Protein AF-A0A7H4NZ18-F1 (afdb_monomer_lite)

Secondary structure (DSSP, 8-state):
------TT--STT-SS-----TT-HHHHHHHHHHHHHHHHHHHHHHHHHHHHHHHHHHHTT--HHHHHHHHHHHHHHHHHHHHHHHHHHHHHHHHHHHHT---HHHHHHHHHHHHHHHHHHHHHHHHHHHHTTS-STTTTTS-GGGG-

Organism: NCBI:txid2058152

Radius of gyration: 18.75 Å; chains: 1; bounding box: 43×37×52 Å

Structure (mmCIF, N/CA/C/O backbone):
data_AF-A0A7H4NZ18-F1
#
_entry.id   AF-A0A7H4NZ18-F1
#
loop_
_atom_site.group_PDB
_atom_site.id
_atom_site.type_symbol
_atom_site.label_atom_id
_atom_site.label_alt_id
_atom_site.label_comp_id
_atom_site.label_asym_id
_atom_site.label_entity_id
_atom_site.label_seq_id
_atom_site.pdbx_PDB_ins_code
_atom_site.Cartn_x
_atom_site.Cartn_y
_atom_site.Cartn_z
_atom_site.occupancy
_atom_site.B_iso_or_equiv
_atom_site.auth_seq_id
_atom_site.auth_comp_id
_atom_site.auth_asym_id
_atom_site.auth_atom_id
_atom_site.pdbx_PDB_model_num
ATOM 1 N N . MET A 1 1 ? -13.389 -20.673 -5.977 1.00 30.30 1 MET A N 1
ATOM 2 C CA . MET A 1 1 ? -13.641 -19.499 -6.844 1.00 30.30 1 MET A CA 1
ATOM 3 C C . MET A 1 1 ? -12.466 -18.500 -6.856 1.00 30.30 1 MET A C 1
ATOM 5 O O . MET A 1 1 ? -12.681 -17.327 -7.098 1.00 30.30 1 MET A O 1
ATOM 9 N N . TYR A 1 2 ? -11.216 -18.960 -6.678 1.00 31.36 2 TYR A N 1
ATOM 10 C CA . TYR A 1 2 ? -9.983 -18.158 -6.840 1.00 31.36 2 TYR A CA 1
ATOM 11 C C . TYR A 1 2 ? -9.072 -18.766 -7.920 1.00 31.36 2 TYR A C 1
ATOM 13 O O . TYR A 1 2 ? -7.850 -18.782 -7.821 1.00 31.36 2 TYR A O 1
ATOM 21 N N . SER A 1 3 ? -9.682 -19.365 -8.939 1.00 28.42 3 SER A N 1
ATOM 22 C CA . SER A 1 3 ? -8.973 -19.869 -10.107 1.00 28.42 3 SER A CA 1
ATOM 23 C C . SER A 1 3 ? -8.940 -18.759 -11.149 1.00 28.42 3 SER A C 1
ATOM 25 O O . SER A 1 3 ? -10.003 -18.348 -11.604 1.00 28.42 3 SER A O 1
ATOM 27 N N . GLN A 1 4 ? -7.728 -18.353 -11.536 1.00 33.44 4 GLN A N 1
ATOM 28 C CA . GLN A 1 4 ? -7.413 -17.415 -12.623 1.00 33.44 4 GLN A CA 1
ATOM 29 C C . GLN A 1 4 ? -7.460 -15.922 -12.256 1.00 33.44 4 GLN A C 1
ATOM 31 O O . GLN A 1 4 ? -8.111 -15.123 -12.917 1.00 33.44 4 GLN A O 1
ATOM 36 N N . LEU A 1 5 ? -6.634 -15.509 -11.289 1.00 40.94 5 LEU A N 1
ATOM 37 C CA . LEU A 1 5 ? -5.847 -14.299 -11.548 1.00 40.94 5 LEU A CA 1
ATOM 38 C C . LEU A 1 5 ? -4.941 -14.656 -12.733 1.00 40.94 5 LEU A C 1
ATOM 40 O O . LEU A 1 5 ? -4.001 -15.441 -12.585 1.00 40.94 5 LEU A O 1
ATOM 44 N N . ALA A 1 6 ? -5.338 -14.229 -13.932 1.00 36.47 6 ALA A N 1
ATOM 45 C CA . ALA A 1 6 ? -4.554 -14.405 -15.143 1.00 36.47 6 ALA A CA 1
ATOM 46 C C . ALA A 1 6 ? -3.133 -13.904 -14.862 1.00 36.47 6 ALA A C 1
ATOM 48 O O . ALA A 1 6 ? -2.954 -12.806 -14.344 1.00 36.47 6 ALA A O 1
ATOM 49 N N . ARG A 1 7 ? -2.131 -14.744 -15.142 1.00 45.53 7 ARG A N 1
ATOM 50 C CA . ARG A 1 7 ? -0.727 -14.526 -14.747 1.00 45.53 7 ARG A CA 1
ATOM 51 C C . ARG A 1 7 ? -0.093 -13.273 -15.369 1.00 45.53 7 ARG A C 1
ATOM 53 O O . ARG A 1 7 ? 0.993 -12.894 -14.951 1.00 45.53 7 ARG A O 1
ATOM 60 N N . ASP A 1 8 ? -0.807 -12.634 -16.290 1.00 43.97 8 ASP A N 1
ATOM 61 C CA . ASP A 1 8 ? -0.407 -11.430 -17.018 1.00 43.97 8 ASP A CA 1
ATOM 62 C C . ASP A 1 8 ? -1.227 -10.184 -16.617 1.00 43.97 8 ASP A C 1
ATOM 64 O O . ASP A 1 8 ? -0.87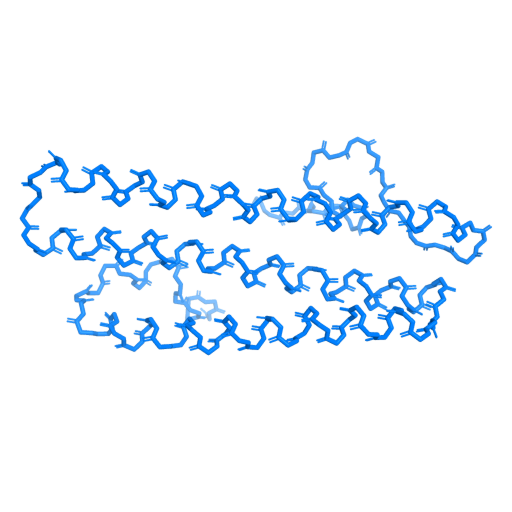8 -9.054 -16.959 1.00 43.97 8 ASP A O 1
ATOM 68 N N . HIS A 1 9 ? -2.300 -10.365 -15.834 1.00 49.12 9 HIS A N 1
ATOM 69 C CA . HIS A 1 9 ? -3.127 -9.278 -15.312 1.00 49.12 9 HIS A CA 1
ATOM 70 C C . HIS A 1 9 ? -2.610 -8.862 -13.938 1.00 49.12 9 HIS A C 1
ATOM 72 O O . HIS A 1 9 ? -3.086 -9.299 -12.889 1.00 49.12 9 HIS A O 1
ATOM 78 N N . TRP A 1 10 ? -1.605 -7.995 -13.945 1.00 54.47 10 TRP A N 1
ATOM 79 C CA . TRP A 1 10 ? -1.005 -7.466 -12.720 1.00 54.47 10 TRP A CA 1
ATOM 80 C C . TRP A 1 10 ? -1.936 -6.520 -11.942 1.00 54.47 10 TRP A C 1
ATOM 82 O O . TRP A 1 10 ? -1.673 -6.217 -10.775 1.00 54.47 10 TRP A O 1
ATOM 92 N N . LEU A 1 11 ? -3.047 -6.104 -12.558 1.00 50.03 11 LEU A N 1
ATOM 93 C CA . LEU A 1 11 ? -4.085 -5.267 -11.967 1.00 50.03 11 LEU A CA 1
ATOM 94 C C . LEU A 1 11 ? -5.475 -5.885 -12.196 1.00 50.03 11 LEU A C 1
ATOM 96 O O . LEU A 1 11 ? -5.836 -6.190 -13.336 1.00 50.03 11 LEU A O 1
ATOM 100 N N . PRO A 1 12 ? -6.301 -6.042 -11.148 1.00 43.81 12 PRO A N 1
ATOM 101 C CA . PRO A 1 12 ? -7.711 -6.363 -11.323 1.00 43.81 12 PRO A CA 1
ATOM 102 C C . PRO A 1 12 ? -8.416 -5.217 -12.065 1.00 43.81 12 PRO A C 1
ATOM 104 O O . PRO A 1 12 ? -8.471 -4.099 -11.564 1.00 43.81 12 PRO A O 1
ATOM 107 N N . GLY A 1 13 ? -8.968 -5.490 -13.249 1.00 44.97 13 GLY A N 1
ATOM 108 C CA . GLY A 1 13 ? -9.799 -4.532 -13.991 1.00 44.97 13 GLY A CA 1
ATOM 109 C C . GLY A 1 13 ? -9.075 -3.627 -14.996 1.00 44.97 13 GLY A C 1
ATOM 110 O O . GLY A 1 13 ? -9.753 -2.869 -15.688 1.00 44.97 13 GLY A O 1
ATOM 111 N N . SER A 1 14 ? -7.748 -3.715 -15.159 1.00 48.50 14 SER A N 1
ATOM 112 C CA . SER A 1 14 ? -7.081 -3.030 -16.274 1.00 48.50 14 SER A CA 1
ATOM 113 C C . SER A 1 14 ? -7.267 -3.834 -17.562 1.00 48.50 14 SER A C 1
ATOM 115 O O . SER A 1 14 ? -6.788 -4.958 -17.665 1.00 48.50 14 SER A O 1
ATOM 117 N N . ALA A 1 15 ? -7.912 -3.257 -18.576 1.00 48.94 15 ALA A N 1
ATOM 118 C CA . ALA A 1 15 ? -8.086 -3.885 -19.893 1.00 48.94 15 ALA A CA 1
ATOM 119 C C . ALA A 1 15 ? -6.776 -4.032 -20.705 1.00 48.94 15 ALA A C 1
ATOM 121 O O . ALA A 1 15 ? -6.812 -4.421 -21.870 1.00 48.94 15 ALA A O 1
ATOM 122 N N . GLN A 1 16 ? -5.628 -3.669 -20.125 1.00 57.31 16 GLN A N 1
ATOM 123 C CA . GLN A 1 16 ? -4.310 -3.763 -20.742 1.00 57.31 16 GLN A CA 1
ATOM 124 C C . GLN A 1 16 ? -3.434 -4.707 -19.929 1.00 57.31 16 GLN A C 1
ATOM 126 O O . GLN A 1 16 ? -3.191 -4.451 -18.749 1.00 57.31 16 GLN A O 1
ATOM 131 N N . ASP A 1 17 ? -2.917 -5.746 -20.580 1.00 66.25 17 ASP A N 1
ATOM 132 C CA . ASP A 1 17 ? -1.871 -6.577 -19.998 1.00 66.25 17 ASP A CA 1
ATOM 133 C C . ASP A 1 17 ? -0.620 -5.719 -19.753 1.00 66.25 17 ASP A C 1
ATOM 135 O O . ASP A 1 17 ? -0.134 -5.005 -20.641 1.00 66.25 17 ASP A O 1
ATOM 139 N N . ILE A 1 18 ? -0.115 -5.748 -18.518 1.00 72.38 18 ILE A N 1
ATOM 140 C CA . ILE A 1 18 ? 1.120 -5.052 -18.161 1.00 72.38 18 ILE A CA 1
ATOM 141 C C . ILE A 1 18 ? 2.283 -6.014 -18.344 1.00 72.38 18 ILE A C 1
ATOM 143 O O . ILE A 1 18 ? 2.316 -7.096 -17.767 1.00 72.38 18 ILE A O 1
ATOM 147 N N . HIS A 1 19 ? 3.274 -5.586 -19.115 1.00 81.56 19 HIS A N 1
ATOM 148 C CA . HIS A 1 19 ? 4.478 -6.364 -19.354 1.00 81.56 19 HIS A CA 1
ATOM 149 C C . HIS A 1 19 ? 5.719 -5.495 -19.194 1.00 81.56 19 HIS A C 1
ATOM 151 O O . HIS A 1 19 ? 5.696 -4.290 -19.467 1.00 81.56 19 HIS A O 1
ATOM 157 N N . PHE A 1 20 ? 6.803 -6.142 -18.775 1.00 88.44 20 PHE A N 1
ATOM 158 C CA . PHE A 1 20 ? 8.141 -5.575 -18.738 1.00 88.44 20 PHE A CA 1
ATOM 159 C C . PHE A 1 20 ? 9.011 -6.309 -19.756 1.00 88.44 20 PHE A C 1
ATOM 161 O O . PHE A 1 20 ? 9.068 -7.537 -19.751 1.00 88.44 20 PHE A O 1
ATOM 168 N N . THR A 1 21 ? 9.669 -5.563 -20.639 1.00 88.19 21 THR A N 1
ATOM 169 C CA . THR A 1 21 ? 10.575 -6.104 -21.659 1.00 88.19 21 THR A CA 1
ATOM 170 C C . THR A 1 21 ? 11.739 -5.148 -21.918 1.00 88.19 21 THR A C 1
ATOM 172 O O . THR A 1 21 ? 11.573 -3.929 -21.875 1.00 88.19 21 THR A O 1
ATOM 175 N N . ARG A 1 22 ? 12.923 -5.699 -22.221 1.00 90.88 22 ARG A N 1
ATOM 176 C CA . ARG A 1 22 ? 14.101 -4.913 -22.648 1.00 90.88 22 ARG A CA 1
ATOM 177 C C . ARG A 1 22 ? 13.927 -4.280 -24.015 1.00 90.88 22 ARG A C 1
ATOM 179 O O . ARG A 1 22 ? 14.600 -3.296 -24.297 1.00 90.88 22 ARG A O 1
ATOM 186 N N . ASP A 1 23 ? 13.059 -4.850 -24.845 1.00 93.69 23 ASP A N 1
ATOM 187 C CA . ASP A 1 23 ? 12.861 -4.400 -26.224 1.00 93.69 23 ASP A CA 1
ATOM 188 C C . ASP A 1 23 ? 12.102 -3.064 -26.283 1.00 93.69 23 ASP A C 1
ATOM 190 O O . ASP A 1 23 ? 12.206 -2.333 -27.264 1.00 93.69 23 ASP A O 1
ATOM 194 N N . ASP A 1 24 ? 11.369 -2.730 -25.216 1.00 91.75 24 ASP A N 1
ATOM 195 C CA . ASP A 1 24 ? 10.644 -1.469 -25.052 1.00 91.75 24 ASP A CA 1
ATOM 196 C C . ASP A 1 24 ? 10.774 -0.963 -23.598 1.00 91.75 24 ASP A C 1
ATOM 198 O O . ASP A 1 24 ? 9.861 -1.124 -22.769 1.00 91.75 24 ASP A O 1
ATOM 202 N N . PRO A 1 25 ? 11.940 -0.390 -23.239 1.00 91.12 25 PRO A N 1
ATOM 203 C CA . PRO A 1 25 ? 12.211 0.055 -21.876 1.00 91.12 25 PRO A CA 1
ATOM 204 C C . PRO A 1 25 ? 11.359 1.265 -21.485 1.00 91.12 25 PRO A C 1
ATOM 206 O O . PRO A 1 25 ? 11.001 1.405 -20.316 1.00 91.12 25 PRO A O 1
ATOM 209 N N . GLN A 1 26 ? 10.984 2.108 -22.453 1.00 92.06 26 GLN A N 1
ATOM 210 C CA . GLN A 1 26 ? 10.147 3.277 -22.206 1.00 92.06 26 GLN A CA 1
ATOM 211 C C . GLN A 1 26 ? 8.738 2.857 -21.779 1.00 92.06 26 GLN A C 1
ATOM 213 O O . GLN A 1 26 ? 8.290 3.247 -20.702 1.00 92.06 26 GLN A O 1
ATOM 218 N N . LYS A 1 27 ? 8.069 1.996 -22.555 1.00 90.62 27 LYS A N 1
ATOM 219 C CA . LYS A 1 27 ? 6.739 1.491 -22.192 1.00 90.62 27 LYS A CA 1
ATOM 220 C C . LYS A 1 27 ? 6.768 0.687 -20.895 1.00 90.62 27 LYS A C 1
ATOM 222 O O . LYS A 1 27 ? 5.841 0.757 -20.089 1.00 90.62 27 LYS A O 1
ATOM 227 N N . SER A 1 28 ? 7.841 -0.067 -20.666 1.00 90.19 28 SER A N 1
ATOM 228 C CA . SER A 1 28 ? 8.019 -0.799 -19.412 1.00 90.19 28 SER A CA 1
ATOM 229 C C . SER A 1 28 ? 8.141 0.144 -18.208 1.00 90.19 28 SER A C 1
ATOM 231 O O . SER A 1 28 ? 7.592 -0.152 -17.146 1.00 90.19 28 SER A O 1
ATOM 233 N N . MET A 1 29 ? 8.821 1.285 -18.365 1.00 92.25 29 MET A N 1
ATOM 234 C CA . MET A 1 29 ? 8.912 2.311 -17.325 1.00 92.25 29 MET A CA 1
ATOM 235 C C . MET A 1 29 ? 7.554 2.977 -17.086 1.00 92.25 29 MET A C 1
ATOM 237 O O . MET A 1 29 ? 7.132 3.093 -15.939 1.00 92.25 29 MET A O 1
ATOM 241 N N . GLU A 1 30 ? 6.832 3.341 -18.149 1.00 91.50 30 GLU A N 1
ATOM 242 C CA . GLU A 1 30 ? 5.471 3.895 -18.060 1.00 91.50 30 GLU A CA 1
ATOM 243 C C . GLU A 1 30 ? 4.529 2.946 -17.302 1.00 91.50 30 GLU A C 1
ATOM 245 O O . GLU A 1 30 ? 3.792 3.369 -16.409 1.00 91.50 30 GLU A O 1
ATOM 250 N N . ASN A 1 31 ? 4.615 1.644 -17.585 1.00 90.38 31 ASN A N 1
ATOM 251 C CA . ASN A 1 31 ? 3.881 0.607 -16.866 1.00 90.38 31 ASN A CA 1
ATOM 252 C C . ASN A 1 31 ? 4.242 0.557 -15.374 1.00 90.38 31 ASN A C 1
ATOM 254 O O . ASN A 1 31 ? 3.345 0.471 -14.533 1.00 90.38 31 ASN A O 1
ATOM 258 N N . LEU A 1 32 ? 5.535 0.612 -15.034 1.00 91.12 32 LEU A N 1
ATOM 259 C CA . LEU A 1 32 ? 5.988 0.616 -13.642 1.00 91.12 32 LEU A CA 1
ATOM 260 C C . LEU A 1 32 ? 5.491 1.865 -12.901 1.00 91.12 32 LEU A C 1
ATOM 262 O O . LEU A 1 32 ? 5.016 1.756 -11.770 1.00 91.12 32 LEU A O 1
ATOM 266 N N . THR A 1 33 ? 5.563 3.037 -13.538 1.00 91.25 33 THR A N 1
ATOM 267 C CA . THR A 1 33 ? 5.051 4.295 -12.981 1.00 91.25 33 THR A CA 1
ATOM 268 C C . THR A 1 33 ? 3.548 4.226 -12.741 1.00 91.25 33 THR A C 1
ATOM 270 O O . THR A 1 33 ? 3.108 4.572 -11.646 1.00 91.25 33 THR A O 1
ATOM 273 N N . ARG A 1 34 ? 2.767 3.724 -13.706 1.00 89.81 34 ARG A N 1
ATOM 274 C CA . ARG A 1 34 ? 1.316 3.557 -13.550 1.00 89.81 34 ARG A CA 1
ATOM 275 C C . ARG A 1 34 ? 0.977 2.630 -12.386 1.00 89.81 34 ARG A C 1
ATOM 277 O O . ARG A 1 34 ? 0.168 2.995 -11.542 1.00 89.81 34 ARG A O 1
ATOM 284 N N . ILE A 1 35 ? 1.638 1.472 -12.292 1.00 88.25 35 ILE A N 1
ATOM 285 C CA . ILE A 1 35 ? 1.449 0.562 -11.154 1.00 88.25 35 ILE A CA 1
ATOM 286 C C . ILE A 1 35 ? 1.734 1.292 -9.842 1.00 88.25 35 ILE A C 1
ATOM 288 O O . ILE A 1 35 ? 0.935 1.206 -8.915 1.00 88.25 35 ILE A O 1
ATOM 292 N N . ALA A 1 36 ? 2.864 2.000 -9.747 1.00 90.06 36 ALA A N 1
ATOM 293 C CA . ALA A 1 36 ? 3.232 2.707 -8.527 1.00 90.06 36 ALA A CA 1
ATOM 294 C C . ALA A 1 36 ? 2.177 3.753 -8.127 1.00 90.06 36 ALA A C 1
ATOM 296 O O . ALA A 1 36 ? 1.795 3.789 -6.960 1.00 90.06 36 ALA A O 1
ATOM 297 N N . GLN A 1 37 ? 1.672 4.531 -9.091 1.00 89.50 37 GLN A N 1
ATOM 298 C CA . GLN A 1 37 ? 0.616 5.526 -8.879 1.00 89.50 37 GLN A CA 1
ATOM 299 C C . GLN A 1 37 ? -0.678 4.888 -8.375 1.00 89.50 37 GLN A C 1
ATOM 301 O O . GLN A 1 37 ? -1.196 5.303 -7.345 1.00 89.50 37 GLN A O 1
ATOM 306 N N . GLU A 1 38 ? -1.154 3.829 -9.027 1.00 87.44 38 GLU A N 1
ATOM 307 C CA . GLU A 1 38 ? -2.373 3.137 -8.601 1.00 87.44 38 GLU A CA 1
ATOM 308 C C . GLU A 1 38 ? -2.239 2.543 -7.190 1.00 87.44 38 GLU A C 1
ATOM 310 O O . GLU A 1 38 ? -3.201 2.527 -6.422 1.00 87.44 38 GLU A O 1
ATOM 315 N N . LYS A 1 39 ? -1.047 2.057 -6.807 1.00 87.06 39 LYS A N 1
ATOM 316 C CA . LYS A 1 39 ? -0.824 1.589 -5.429 1.00 87.06 39 LYS A CA 1
ATOM 317 C C . LYS A 1 39 ? -0.833 2.735 -4.425 1.00 87.06 39 LYS A C 1
ATOM 319 O O . LYS A 1 39 ? -1.391 2.572 -3.343 1.00 87.06 39 LYS A O 1
ATOM 324 N N . ASP A 1 40 ? -0.260 3.877 -4.785 1.00 89.62 40 ASP A N 1
ATOM 325 C CA . ASP A 1 40 ? -0.282 5.066 -3.934 1.00 89.62 40 ASP A CA 1
ATOM 326 C C . ASP A 1 40 ? -1.714 5.605 -3.757 1.00 89.62 40 ASP A C 1
ATOM 328 O O . ASP A 1 40 ? -2.089 5.968 -2.642 1.00 89.62 40 ASP A O 1
ATOM 332 N N . GLU A 1 41 ? -2.546 5.562 -4.802 1.00 88.44 41 GLU A N 1
ATOM 333 C CA . GLU A 1 41 ? -3.974 5.908 -4.737 1.00 88.44 41 GLU A CA 1
ATOM 334 C C . GLU A 1 41 ? -4.752 4.970 -3.802 1.00 88.44 41 GLU A C 1
ATOM 336 O O . GLU A 1 41 ? -5.431 5.438 -2.888 1.00 88.44 41 GLU A O 1
ATOM 341 N N . VAL A 1 42 ? -4.593 3.649 -3.950 1.00 84.00 42 VAL A N 1
ATOM 342 C CA . VAL A 1 42 ? -5.256 2.664 -3.074 1.00 84.00 42 VAL A CA 1
ATOM 343 C C . VAL A 1 42 ? -4.840 2.839 -1.610 1.00 84.00 42 VAL A C 1
ATOM 345 O O . VAL A 1 42 ? -5.681 2.760 -0.710 1.00 84.00 42 VAL A O 1
ATOM 348 N N . ALA A 1 43 ? -3.556 3.092 -1.346 1.00 87.19 43 ALA A N 1
ATOM 349 C CA . ALA A 1 43 ? -3.074 3.348 0.008 1.00 87.19 43 ALA A CA 1
ATOM 350 C C . ALA A 1 43 ? -3.654 4.650 0.589 1.00 87.19 43 ALA A C 1
ATOM 352 O O . ALA A 1 43 ? -4.059 4.678 1.755 1.00 87.19 43 ALA A O 1
ATOM 353 N N . ALA A 1 44 ? -3.733 5.715 -0.215 1.00 90.88 44 ALA A N 1
ATOM 354 C CA . ALA A 1 44 ? -4.326 6.985 0.192 1.00 90.88 44 ALA A CA 1
ATOM 355 C C . ALA A 1 44 ? -5.827 6.847 0.500 1.00 90.88 44 ALA A C 1
ATOM 357 O O . ALA A 1 44 ? -6.298 7.358 1.520 1.00 90.88 44 ALA A O 1
ATOM 358 N N . ASP A 1 45 ? -6.567 6.105 -0.324 1.00 89.25 45 ASP A N 1
ATOM 359 C CA . ASP A 1 45 ? -7.988 5.836 -0.104 1.00 89.25 45 ASP A CA 1
ATOM 360 C C . ASP A 1 45 ? -8.226 5.007 1.163 1.00 89.25 45 ASP A C 1
ATOM 362 O O . ASP A 1 45 ? -9.139 5.311 1.934 1.00 89.25 45 ASP A O 1
ATOM 366 N N . ALA A 1 46 ? -7.378 4.012 1.441 1.00 88.25 46 ALA A N 1
ATOM 367 C CA . ALA A 1 46 ? -7.455 3.235 2.678 1.00 88.25 46 ALA A CA 1
ATOM 368 C C . ALA A 1 46 ? -7.245 4.112 3.927 1.00 88.25 46 ALA A C 1
ATOM 370 O O . ALA A 1 46 ? -7.981 3.984 4.909 1.00 88.25 46 ALA A O 1
ATOM 371 N N . LEU A 1 47 ? -6.283 5.041 3.882 1.00 93.44 47 LEU A N 1
ATOM 372 C CA . LEU A 1 47 ? -6.051 6.008 4.960 1.00 93.44 47 LEU A CA 1
ATOM 373 C C . LEU A 1 47 ? -7.237 6.955 5.149 1.00 93.44 47 LEU A C 1
ATOM 375 O O . LEU A 1 47 ? -7.664 7.197 6.279 1.00 93.44 47 LEU A O 1
ATOM 379 N N . LYS A 1 48 ? -7.795 7.466 4.049 1.00 95.25 48 LYS A N 1
ATOM 380 C CA . LYS A 1 48 ? -8.973 8.334 4.076 1.00 95.25 48 LYS A CA 1
ATOM 381 C C . LYS A 1 48 ? -10.179 7.617 4.677 1.00 95.25 48 LYS A C 1
ATOM 383 O O . LYS A 1 48 ? -10.856 8.181 5.535 1.00 95.25 48 LYS A O 1
ATOM 388 N N . LEU A 1 49 ? -10.428 6.378 4.261 1.00 92.00 49 LEU A N 1
ATOM 389 C CA . LEU A 1 49 ? -11.525 5.568 4.778 1.00 92.00 49 LEU A CA 1
ATOM 390 C C . LEU A 1 49 ? -11.350 5.282 6.275 1.00 92.00 49 LEU A C 1
ATOM 392 O O . LEU A 1 49 ? -12.308 5.386 7.036 1.00 92.00 49 LEU A O 1
ATOM 396 N N . CYS A 1 50 ? -10.123 4.994 6.714 1.00 93.94 50 CYS A N 1
ATOM 397 C CA . CYS A 1 50 ? -9.811 4.850 8.131 1.00 93.94 50 CYS A CA 1
ATOM 398 C C . CYS A 1 50 ? -10.104 6.138 8.908 1.00 93.94 50 CYS A C 1
ATOM 400 O O . CYS A 1 50 ? -10.808 6.085 9.911 1.00 93.94 50 CYS A O 1
ATOM 402 N N . ALA A 1 51 ? -9.661 7.302 8.424 1.00 95.75 51 ALA A N 1
ATOM 403 C CA . ALA A 1 51 ? -9.952 8.581 9.073 1.00 95.75 51 ALA A CA 1
ATOM 404 C C . ALA A 1 51 ? -11.465 8.826 9.223 1.00 95.75 51 ALA A C 1
ATOM 406 O O . ALA A 1 51 ? -11.927 9.152 10.315 1.00 95.75 51 ALA A O 1
ATOM 407 N N . GLN A 1 52 ? -12.242 8.577 8.164 1.00 95.06 52 GLN A N 1
ATOM 408 C CA . GLN A 1 52 ? -13.706 8.689 8.190 1.00 95.06 52 GLN A CA 1
ATOM 409 C C . GLN A 1 52 ? -14.347 7.713 9.183 1.00 95.06 52 GLN A C 1
ATOM 411 O O . GLN A 1 52 ? -15.275 8.071 9.907 1.00 95.06 52 GLN A O 1
ATOM 416 N N . ALA A 1 53 ? -13.854 6.476 9.244 1.00 91.69 53 ALA A N 1
ATOM 417 C CA . ALA A 1 53 ? -14.345 5.492 10.195 1.00 91.69 53 ALA A CA 1
ATOM 418 C C . ALA A 1 53 ? -14.032 5.893 11.645 1.00 91.69 53 ALA A C 1
ATOM 420 O O . ALA A 1 53 ? -14.873 5.705 12.526 1.00 91.69 53 ALA A O 1
ATOM 421 N N . LEU A 1 54 ? -12.850 6.454 11.911 1.00 93.25 54 LEU A N 1
ATOM 422 C CA . LEU A 1 54 ? -12.481 6.940 13.241 1.00 93.25 54 LEU A CA 1
ATOM 423 C C . LEU A 1 54 ? -13.365 8.122 13.668 1.00 93.25 54 LEU A C 1
ATOM 425 O O . LEU A 1 54 ? -13.906 8.089 14.771 1.00 93.25 54 LEU A O 1
ATOM 429 N N . GLU A 1 55 ? -13.591 9.094 12.782 1.00 94.69 55 GLU A N 1
ATOM 430 C CA . GLU A 1 55 ? -14.497 10.230 13.018 1.00 94.69 55 GLU A CA 1
ATOM 431 C C . GLU A 1 55 ? -15.944 9.769 13.268 1.00 94.69 55 GLU A C 1
ATOM 433 O O . GLU A 1 55 ? -16.644 10.278 14.146 1.00 94.69 55 GLU A O 1
ATOM 438 N N . PHE A 1 56 ? -16.406 8.754 12.536 1.00 92.44 56 PHE A N 1
ATOM 439 C CA . PHE A 1 56 ? -17.722 8.166 12.771 1.00 92.44 56 PHE A CA 1
ATOM 440 C C . PHE A 1 56 ? -17.856 7.607 14.195 1.00 92.44 56 PHE A C 1
ATOM 442 O O . PHE A 1 56 ? -18.868 7.850 14.855 1.00 92.44 56 PHE A O 1
ATOM 449 N N . ALA A 1 57 ? -16.839 6.903 14.700 1.00 91.12 57 ALA A N 1
ATOM 450 C CA . ALA A 1 57 ? -16.881 6.314 16.038 1.00 91.12 57 ALA A CA 1
ATOM 451 C C . ALA A 1 57 ? -16.977 7.363 17.155 1.00 91.12 57 ALA A C 1
ATOM 453 O O . ALA A 1 57 ? -17.608 7.093 18.179 1.00 91.12 57 ALA A O 1
ATOM 454 N N . GLU A 1 58 ? -16.387 8.547 16.961 1.00 90.25 58 GLU A N 1
ATOM 455 C CA . GLU A 1 58 ? -16.479 9.670 17.906 1.00 90.25 58 GLU A CA 1
ATOM 456 C C . GLU A 1 58 ? -17.921 10.171 18.055 1.00 90.25 58 GLU A C 1
ATOM 458 O O . GLU A 1 58 ? -18.354 10.523 19.152 1.00 90.25 58 GLU A O 1
ATOM 463 N N . ASN A 1 59 ? -18.691 10.129 16.966 1.00 91.69 59 ASN A N 1
ATOM 464 C CA . ASN A 1 59 ? -20.065 10.625 16.915 1.00 91.69 59 ASN A CA 1
ATOM 465 C C . ASN A 1 59 ? -21.126 9.538 17.180 1.00 91.69 59 ASN A C 1
ATOM 467 O O . ASN A 1 59 ? -22.271 9.855 17.497 1.00 91.69 59 ASN A O 1
ATOM 471 N N . ALA A 1 60 ? -20.768 8.256 17.070 1.00 88.12 60 ALA A N 1
ATOM 472 C CA . ALA A 1 60 ? -21.702 7.129 17.154 1.00 88.12 60 ALA A CA 1
ATOM 473 C C . ALA A 1 60 ? -22.086 6.706 18.588 1.00 88.12 60 ALA A C 1
ATOM 475 O O . ALA A 1 60 ? -22.904 5.801 18.757 1.00 88.12 60 ALA A O 1
ATOM 476 N N . ALA A 1 61 ? -21.502 7.333 19.619 1.00 90.94 61 ALA A N 1
ATOM 477 C CA . ALA A 1 61 ? -21.748 7.033 21.036 1.00 90.94 61 ALA A CA 1
ATOM 478 C C . ALA A 1 61 ? -21.596 5.536 21.391 1.00 90.94 61 ALA A C 1
ATOM 480 O O . ALA A 1 61 ? -22.381 4.968 22.155 1.00 90.94 61 ALA A O 1
ATOM 481 N N . PHE A 1 62 ? -20.579 4.878 20.828 1.00 85.06 62 PHE A N 1
ATOM 482 C CA . PHE A 1 62 ? -20.328 3.466 21.093 1.00 85.06 62 PHE A CA 1
ATOM 483 C C . PHE A 1 62 ? -19.996 3.190 22.565 1.00 85.06 62 PHE A C 1
ATOM 485 O O . PHE A 1 62 ? -19.281 3.967 23.204 1.00 85.06 62 PHE A O 1
ATOM 492 N N . PRO A 1 63 ? -20.409 2.025 23.102 1.00 91.25 63 PRO A N 1
ATOM 493 C CA . PRO A 1 63 ? -19.827 1.507 24.330 1.00 91.25 63 PRO A CA 1
ATOM 494 C C . PRO A 1 63 ? -18.302 1.438 24.203 1.00 91.25 63 PRO A C 1
ATOM 496 O O . PRO A 1 63 ? -17.780 1.045 23.159 1.00 91.25 63 PRO A O 1
ATOM 499 N N . ALA A 1 64 ? -17.580 1.756 25.280 1.00 87.19 64 ALA A N 1
ATOM 500 C CA . ALA A 1 64 ? -16.120 1.898 25.252 1.00 87.19 64 ALA A CA 1
ATOM 501 C C . ALA A 1 64 ? -15.380 0.680 24.661 1.00 87.19 64 ALA A C 1
ATOM 503 O O . ALA A 1 64 ? -14.365 0.842 23.988 1.00 87.19 64 ALA A O 1
ATOM 504 N N . ALA A 1 65 ? -15.889 -0.536 24.884 1.00 85.75 65 ALA A N 1
ATOM 505 C CA . ALA A 1 65 ? -15.313 -1.753 24.314 1.00 85.75 65 ALA A CA 1
ATOM 506 C C . ALA A 1 65 ? -15.453 -1.813 22.780 1.00 85.75 65 ALA A C 1
ATOM 508 O O . ALA A 1 65 ? -14.484 -2.124 22.091 1.00 85.75 65 ALA A O 1
ATOM 509 N N . LEU A 1 66 ? -16.631 -1.467 22.248 1.00 83.94 66 LEU A N 1
ATOM 510 C CA . LEU A 1 66 ? -16.888 -1.436 20.806 1.00 83.94 66 LEU A CA 1
ATOM 511 C C . LEU A 1 66 ? -16.109 -0.305 20.130 1.00 83.94 66 LEU A C 1
ATOM 513 O O . LEU A 1 66 ? -15.546 -0.514 19.062 1.00 83.94 66 LEU A O 1
ATOM 517 N N . TYR A 1 67 ? -16.016 0.857 20.781 1.00 86.88 67 TYR A N 1
ATOM 518 C CA . TYR A 1 67 ? -15.208 1.978 20.306 1.00 86.88 67 TYR A CA 1
ATOM 519 C C . TYR A 1 67 ? -13.743 1.571 20.094 1.00 86.88 67 TYR A C 1
ATOM 521 O O . TYR A 1 67 ? -13.196 1.769 19.014 1.00 86.88 67 TYR A O 1
ATOM 529 N N . ARG A 1 68 ? -13.120 0.929 21.094 1.00 85.56 68 ARG A N 1
ATOM 530 C CA . ARG A 1 68 ? -11.727 0.460 20.991 1.00 85.56 68 ARG A CA 1
ATOM 531 C C . ARG A 1 68 ? -11.545 -0.582 19.891 1.00 85.56 68 ARG A C 1
ATOM 533 O O . ARG A 1 68 ? -10.591 -0.483 19.128 1.00 85.56 68 ARG A O 1
ATOM 540 N N . LEU A 1 69 ? -12.451 -1.560 19.800 1.00 84.75 69 LEU A N 1
ATOM 541 C CA . LEU A 1 69 ? -12.388 -2.582 18.754 1.00 84.75 69 LEU A CA 1
ATOM 542 C C . LEU A 1 69 ? -12.468 -1.941 17.365 1.00 84.75 69 LEU A C 1
ATOM 544 O O . LEU A 1 69 ? -11.606 -2.191 16.533 1.00 84.75 69 LEU A O 1
ATOM 548 N N . TRP A 1 70 ? -13.438 -1.053 17.151 1.00 88.12 70 TRP A N 1
ATOM 549 C CA . TRP A 1 70 ? -13.604 -0.325 15.897 1.00 88.12 70 TRP A CA 1
ATOM 550 C C . TRP A 1 70 ? -12.343 0.454 15.508 1.00 88.12 70 TRP A C 1
ATOM 552 O O . TRP A 1 70 ? -11.869 0.343 14.380 1.00 88.12 70 TRP A O 1
ATOM 562 N N . GLN A 1 71 ? -11.758 1.209 16.442 1.00 89.00 71 GLN A N 1
ATOM 563 C CA . GLN A 1 71 ? -10.525 1.949 16.170 1.00 89.00 71 GLN A CA 1
ATOM 564 C C . GLN A 1 71 ? -9.371 1.029 15.762 1.00 89.00 71 GLN A C 1
ATOM 566 O O . GLN A 1 71 ? -8.635 1.346 14.827 1.00 89.00 71 GLN A O 1
ATOM 571 N N . ASN A 1 72 ? -9.216 -0.103 16.448 1.00 87.00 72 ASN A N 1
ATOM 572 C CA . ASN A 1 72 ? -8.150 -1.059 16.169 1.00 87.00 72 ASN A CA 1
ATOM 573 C C . ASN A 1 72 ? -8.329 -1.732 14.800 1.00 87.00 72 ASN A C 1
ATOM 575 O O . ASN A 1 72 ? -7.368 -1.804 14.040 1.00 87.00 72 ASN A O 1
ATOM 579 N N . GLU A 1 73 ? -9.550 -2.155 14.461 1.00 86.50 73 GLU A N 1
ATOM 580 C CA . GLU A 1 73 ? -9.902 -2.755 13.162 1.00 86.50 73 GLU A CA 1
ATOM 581 C C . GLU A 1 73 ? -9.548 -1.824 11.996 1.00 86.50 73 GLU A C 1
ATOM 583 O O . GLU A 1 73 ? -8.825 -2.205 11.076 1.00 86.50 73 GLU A O 1
ATOM 588 N N . TRP A 1 74 ? -10.006 -0.571 12.050 1.00 91.12 74 TRP A N 1
ATOM 589 C CA . TRP A 1 74 ? -9.806 0.380 10.956 1.00 91.12 74 TRP A CA 1
ATOM 590 C C . TRP A 1 74 ? -8.353 0.833 10.812 1.00 91.12 74 TRP A C 1
ATOM 592 O O . TRP A 1 74 ? -7.863 0.989 9.690 1.00 91.12 74 TRP A O 1
ATOM 602 N N . ARG A 1 75 ? -7.630 0.983 11.928 1.00 89.75 75 ARG A N 1
ATOM 603 C CA . ARG A 1 75 ? -6.179 1.226 11.904 1.00 89.75 75 ARG A CA 1
ATOM 604 C C . ARG A 1 75 ? -5.423 0.025 11.339 1.00 89.75 75 ARG A C 1
ATOM 606 O O . ARG A 1 75 ? -4.538 0.214 10.510 1.00 89.75 75 ARG A O 1
ATOM 613 N N . GLY A 1 76 ? -5.805 -1.189 11.732 1.00 88.94 76 GLY A N 1
ATOM 614 C CA . GLY A 1 76 ? -5.218 -2.427 11.222 1.00 88.94 76 GLY A CA 1
ATOM 615 C C . GLY A 1 76 ? -5.441 -2.611 9.727 1.00 88.94 76 GLY A C 1
ATOM 616 O O . GLY A 1 76 ? -4.495 -2.915 9.005 1.00 88.94 76 GLY A O 1
ATOM 617 N N . LEU A 1 77 ? -6.652 -2.350 9.234 1.00 87.12 77 LEU A N 1
ATOM 618 C CA . LEU A 1 77 ? -6.954 -2.411 7.805 1.00 87.12 77 LEU A CA 1
ATOM 619 C C . LEU A 1 77 ? -6.123 -1.404 7.000 1.00 87.12 77 LEU A C 1
ATOM 621 O O . LEU A 1 77 ? -5.532 -1.774 5.986 1.00 87.12 77 LEU A O 1
ATOM 625 N N . ALA A 1 78 ? -6.044 -0.149 7.452 1.00 90.06 78 ALA A N 1
ATOM 626 C CA . ALA A 1 78 ? -5.250 0.874 6.772 1.00 90.06 78 ALA A CA 1
ATOM 627 C C . ALA A 1 78 ? -3.771 0.483 6.697 1.00 90.06 78 ALA A C 1
ATOM 629 O O . ALA A 1 78 ? -3.165 0.545 5.626 1.00 90.06 78 ALA A O 1
ATOM 630 N N . LEU A 1 79 ? -3.221 0.009 7.815 1.00 89.81 79 LEU A N 1
ATOM 631 C CA . LEU A 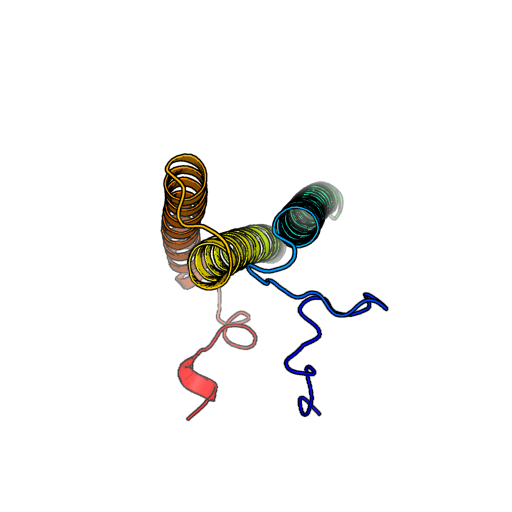1 79 ? -1.843 -0.449 7.885 1.00 89.81 79 LEU A CA 1
ATOM 632 C C . LEU A 1 79 ? -1.612 -1.649 6.959 1.00 89.81 79 LEU A C 1
ATOM 634 O O . LEU A 1 79 ? -0.670 -1.647 6.173 1.00 89.81 79 LEU A O 1
ATOM 638 N N . TYR A 1 80 ? -2.510 -2.637 6.957 1.00 87.38 80 TYR A N 1
ATOM 639 C CA . TYR A 1 80 ? -2.438 -3.780 6.043 1.00 87.38 80 TYR A CA 1
ATOM 640 C C . TYR A 1 80 ? -2.378 -3.343 4.571 1.00 87.38 80 TYR A C 1
ATOM 642 O O . TYR A 1 80 ? -1.518 -3.814 3.822 1.00 87.38 80 TYR A O 1
ATOM 650 N N . CYS A 1 81 ? -3.240 -2.407 4.161 1.00 87.75 81 CYS A N 1
ATOM 651 C CA . CYS A 1 81 ? -3.238 -1.863 2.803 1.00 87.75 81 CYS A CA 1
ATOM 652 C C . CYS A 1 81 ? -1.907 -1.176 2.451 1.00 87.75 81 CYS A C 1
ATOM 654 O O . CYS A 1 81 ? -1.423 -1.322 1.324 1.00 87.75 81 CYS A O 1
ATOM 656 N N . GLN A 1 82 ? -1.282 -0.478 3.404 1.00 88.62 82 GLN A N 1
ATOM 657 C CA . GLN A 1 82 ? 0.044 0.120 3.218 1.00 88.62 82 GLN A CA 1
ATOM 658 C C . GLN A 1 82 ? 1.140 -0.941 3.058 1.00 88.62 82 GLN A C 1
ATOM 660 O O . GLN A 1 82 ? 1.924 -0.861 2.112 1.00 88.62 82 GLN A O 1
ATOM 665 N N . LEU A 1 83 ? 1.179 -1.972 3.914 1.00 88.31 83 LEU A N 1
ATOM 666 C CA . LEU A 1 83 ? 2.155 -3.065 3.778 1.00 88.31 83 LEU A CA 1
ATOM 667 C C . LEU A 1 83 ? 2.012 -3.752 2.422 1.00 88.31 83 LEU A C 1
ATOM 669 O O . LEU A 1 83 ? 3.003 -3.971 1.726 1.00 88.31 83 LEU A O 1
ATOM 673 N N . PHE A 1 84 ? 0.780 -4.079 2.033 1.00 86.88 84 PHE A N 1
ATOM 674 C CA . PHE A 1 84 ? 0.513 -4.731 0.758 1.00 86.88 84 PHE A CA 1
ATOM 675 C C . PHE A 1 84 ? 0.964 -3.860 -0.422 1.00 86.88 84 PHE A C 1
ATOM 677 O O . PHE A 1 84 ? 1.623 -4.351 -1.338 1.00 86.88 84 PHE A O 1
ATOM 684 N N . THR A 1 85 ? 0.703 -2.553 -0.355 1.00 89.06 85 THR A N 1
ATOM 685 C CA . THR A 1 85 ? 1.181 -1.564 -1.329 1.00 89.06 85 THR A CA 1
ATOM 686 C C . THR A 1 85 ? 2.703 -1.562 -1.437 1.00 89.06 85 THR A C 1
ATOM 688 O O . THR A 1 85 ? 3.239 -1.704 -2.537 1.00 89.06 85 THR A O 1
ATOM 691 N N . HIS A 1 86 ? 3.423 -1.465 -0.318 1.00 90.25 86 HIS A N 1
ATOM 692 C CA . HIS A 1 86 ? 4.887 -1.464 -0.328 1.00 90.25 86 HIS A CA 1
ATOM 693 C C . HIS A 1 86 ? 5.471 -2.789 -0.830 1.00 90.25 86 HIS A C 1
ATOM 695 O O . HIS A 1 86 ? 6.428 -2.774 -1.607 1.00 90.25 86 HIS A O 1
ATOM 701 N N . ALA A 1 87 ? 4.861 -3.924 -0.477 1.00 88.81 87 ALA A N 1
ATOM 702 C CA . ALA A 1 87 ? 5.251 -5.233 -0.993 1.00 88.81 87 ALA A CA 1
ATOM 703 C C . ALA A 1 87 ? 5.078 -5.323 -2.516 1.00 88.81 87 ALA A C 1
ATOM 705 O O . ALA A 1 87 ? 5.990 -5.772 -3.212 1.00 88.81 87 ALA A O 1
ATOM 706 N N . GLN A 1 88 ? 3.948 -4.850 -3.050 1.00 89.25 88 GLN A N 1
ATOM 707 C CA . GLN A 1 88 ? 3.712 -4.820 -4.493 1.00 89.25 88 GLN A CA 1
ATOM 708 C C . GLN A 1 88 ? 4.687 -3.878 -5.203 1.00 89.25 88 GLN A C 1
ATOM 710 O O . GLN A 1 88 ? 5.304 -4.281 -6.187 1.00 89.25 88 GLN A O 1
ATOM 715 N N . LYS A 1 89 ? 4.895 -2.658 -4.693 1.00 91.50 89 LYS A N 1
ATOM 716 C CA . LYS A 1 89 ? 5.858 -1.707 -5.269 1.00 91.50 89 LYS A CA 1
ATOM 717 C C . LYS A 1 89 ? 7.275 -2.291 -5.283 1.00 91.50 89 LYS A C 1
ATOM 719 O O . LYS A 1 89 ? 7.923 -2.265 -6.324 1.00 91.50 89 LYS A O 1
ATOM 724 N N . ALA A 1 90 ? 7.728 -2.901 -4.183 1.00 91.31 90 ALA A N 1
ATOM 725 C CA . ALA A 1 90 ? 9.020 -3.589 -4.129 1.00 91.31 90 ALA A CA 1
ATOM 726 C C . ALA A 1 90 ? 9.110 -4.724 -5.161 1.00 91.31 90 ALA A C 1
ATOM 728 O O . ALA A 1 90 ? 10.087 -4.804 -5.906 1.00 91.31 90 ALA A O 1
ATOM 729 N N . PHE A 1 91 ? 8.077 -5.568 -5.248 1.00 90.88 91 PHE A N 1
ATOM 730 C CA . PHE A 1 91 ? 8.013 -6.663 -6.213 1.00 90.88 91 PHE A CA 1
ATOM 731 C C . PHE A 1 91 ? 8.123 -6.163 -7.658 1.00 90.88 91 PHE A C 1
ATOM 733 O O . PHE A 1 91 ? 8.964 -6.654 -8.410 1.00 90.88 91 PHE A O 1
ATOM 740 N N . PHE A 1 92 ? 7.319 -5.173 -8.051 1.00 90.56 92 PHE A N 1
ATOM 741 C CA . PHE A 1 92 ? 7.311 -4.674 -9.426 1.00 90.56 92 PHE A CA 1
ATOM 742 C C . PHE A 1 92 ? 8.592 -3.928 -9.786 1.00 90.56 92 PHE A C 1
ATOM 744 O O . PHE A 1 92 ? 9.090 -4.108 -10.894 1.00 90.56 92 PHE A O 1
ATOM 751 N N . THR A 1 93 ? 9.181 -3.167 -8.858 1.00 92.44 93 THR A N 1
ATOM 752 C CA . THR A 1 93 ? 10.495 -2.552 -9.086 1.00 92.44 93 THR A CA 1
ATOM 753 C C . THR A 1 93 ? 11.584 -3.614 -9.265 1.00 92.44 93 THR A C 1
ATOM 755 O O . THR A 1 93 ? 12.398 -3.496 -10.178 1.00 92.44 93 THR A O 1
ATOM 758 N N . LEU A 1 94 ? 11.591 -4.682 -8.456 1.00 91.56 94 LEU A N 1
ATOM 759 C CA . LEU A 1 94 ? 12.535 -5.799 -8.619 1.00 91.56 94 LEU A CA 1
ATOM 760 C C . LEU A 1 94 ? 12.323 -6.545 -9.936 1.00 91.56 94 LEU A C 1
ATOM 762 O O . LEU A 1 94 ? 13.291 -6.904 -10.608 1.00 91.56 94 LEU A O 1
ATOM 766 N N . HIS A 1 95 ? 11.066 -6.779 -10.310 1.00 90.75 95 HIS A N 1
ATOM 767 C CA . HIS A 1 95 ? 10.732 -7.453 -11.554 1.00 90.75 95 HIS A CA 1
ATOM 768 C C . HIS A 1 95 ? 11.170 -6.616 -12.760 1.00 90.75 95 HIS A C 1
ATOM 770 O O . HIS A 1 95 ? 11.862 -7.139 -13.629 1.00 90.75 95 HIS A O 1
ATOM 776 N N . PHE A 1 96 ? 10.884 -5.312 -12.760 1.00 92.31 96 PHE A N 1
ATOM 777 C CA . PHE A 1 96 ? 11.387 -4.380 -13.767 1.00 92.31 96 PHE A CA 1
ATOM 778 C C . PHE A 1 96 ? 12.920 -4.377 -13.822 1.00 92.31 96 PHE A C 1
ATOM 780 O O . PHE A 1 96 ? 13.490 -4.486 -14.902 1.00 92.31 96 PHE A O 1
ATOM 787 N N . ALA A 1 97 ? 13.603 -4.328 -12.673 1.00 92.25 97 ALA A N 1
ATOM 788 C CA . ALA A 1 97 ? 15.065 -4.326 -12.634 1.00 92.25 97 ALA A CA 1
ATOM 789 C C . ALA A 1 97 ? 15.682 -5.610 -13.211 1.00 92.25 97 ALA A C 1
ATOM 791 O O . ALA A 1 97 ? 16.768 -5.584 -13.795 1.00 92.25 97 ALA A O 1
ATOM 792 N N . ARG A 1 98 ? 14.987 -6.743 -13.060 1.00 91.75 98 ARG A N 1
ATOM 793 C CA . ARG A 1 98 ? 15.381 -8.028 -13.645 1.00 91.75 98 ARG A CA 1
ATOM 794 C C . ARG A 1 98 ? 15.142 -8.057 -15.152 1.00 91.75 98 ARG A C 1
ATOM 796 O O . ARG A 1 98 ? 16.040 -8.435 -15.909 1.00 91.75 98 ARG A O 1
ATOM 803 N N . GLU A 1 99 ? 13.937 -7.684 -15.573 1.00 92.12 99 GLU A N 1
ATOM 804 C CA . GLU A 1 99 ? 13.503 -7.838 -16.958 1.00 92.12 99 GLU A CA 1
ATOM 805 C C . GLU A 1 99 ? 14.026 -6.736 -17.862 1.00 92.12 99 GLU A C 1
ATOM 807 O O . GLU A 1 99 ? 14.391 -7.057 -18.976 1.00 92.12 99 GLU A O 1
ATOM 812 N N . VAL A 1 100 ? 14.126 -5.484 -17.414 1.00 93.12 100 VAL A N 1
ATOM 813 C CA . VAL A 1 100 ? 14.382 -4.311 -18.268 1.00 93.12 100 VAL A CA 1
ATOM 814 C C . VAL A 1 100 ? 15.781 -3.755 -18.034 1.00 93.12 100 VAL A C 1
ATOM 816 O O . VAL A 1 100 ? 16.672 -3.948 -18.861 1.00 93.12 100 VAL A O 1
ATOM 819 N N . GLU A 1 101 ? 15.999 -3.108 -16.888 1.00 91.56 101 GLU A N 1
ATOM 820 C CA . GLU A 1 101 ? 17.282 -2.499 -16.543 1.00 91.56 101 GLU A CA 1
ATOM 821 C C . GLU A 1 101 ? 17.508 -2.392 -15.031 1.00 91.56 101 GLU A C 1
ATOM 823 O O . GLU A 1 101 ? 16.673 -1.906 -14.271 1.00 91.56 101 GLU A O 1
ATOM 828 N N . ASN A 1 102 ? 18.700 -2.785 -14.584 1.00 91.88 102 ASN A N 1
ATOM 829 C CA . ASN A 1 102 ? 19.106 -2.676 -13.184 1.00 91.88 102 ASN A CA 1
ATOM 830 C C . ASN A 1 102 ? 19.959 -1.419 -12.952 1.00 91.88 102 ASN A C 1
ATOM 832 O O . ASN A 1 102 ? 21.158 -1.498 -12.663 1.00 91.88 102 ASN A O 1
ATOM 836 N N . SER A 1 103 ? 19.351 -0.247 -13.136 1.00 90.69 103 SER A N 1
ATOM 837 C CA . SER A 1 103 ? 20.016 1.041 -12.924 1.00 90.69 103 SER A CA 1
ATOM 838 C C . SER A 1 103 ? 20.208 1.353 -11.432 1.00 90.69 103 SER A C 1
ATOM 840 O O . SER A 1 103 ? 19.651 0.703 -10.542 1.00 90.69 103 SER A O 1
ATOM 842 N N . TRP A 1 104 ? 21.052 2.342 -11.119 1.00 91.31 104 TRP A N 1
ATOM 843 C CA . TRP A 1 104 ? 21.239 2.792 -9.734 1.00 91.31 104 TRP A CA 1
ATOM 844 C C . TRP A 1 104 ? 19.923 3.305 -9.125 1.00 91.31 104 TRP A C 1
ATOM 846 O O . TRP A 1 104 ? 19.562 2.887 -8.028 1.00 91.31 104 TRP A O 1
ATOM 856 N N . SER A 1 105 ? 19.158 4.092 -9.885 1.00 88.94 105 SER A N 1
ATOM 857 C CA . SER A 1 105 ? 17.856 4.616 -9.461 1.00 88.94 105 SER A CA 1
ATOM 858 C C . SER A 1 105 ? 16.845 3.508 -9.152 1.00 88.94 105 SER A C 1
ATOM 860 O O . SER A 1 105 ? 16.147 3.589 -8.146 1.00 88.94 105 SER A O 1
ATOM 862 N N . MET A 1 106 ? 16.791 2.432 -9.950 1.00 90.44 106 MET A N 1
ATOM 863 C CA . MET A 1 106 ? 15.891 1.304 -9.660 1.00 90.44 106 MET A CA 1
ATOM 864 C C . MET A 1 106 ? 16.259 0.578 -8.363 1.00 90.44 106 MET A C 1
ATOM 866 O O . MET A 1 106 ? 15.374 0.182 -7.602 1.00 90.44 106 MET A O 1
ATOM 870 N N . ARG A 1 107 ? 17.557 0.435 -8.069 1.00 89.44 107 ARG A N 1
ATOM 871 C CA . ARG A 1 107 ? 18.016 -0.150 -6.800 1.00 89.44 107 ARG A CA 1
ATOM 872 C C . ARG A 1 107 ? 17.627 0.711 -5.605 1.00 89.44 107 ARG A C 1
ATOM 874 O O . ARG A 1 107 ? 17.197 0.164 -4.593 1.00 89.44 107 ARG A O 1
ATOM 881 N N . GLU A 1 108 ? 17.739 2.030 -5.728 1.00 93.25 108 GLU A N 1
ATOM 882 C CA . GLU A 1 108 ? 17.345 2.962 -4.670 1.00 93.25 108 GLU A CA 1
ATOM 883 C C . GLU A 1 108 ? 15.829 2.937 -4.423 1.00 93.25 108 GLU A C 1
ATOM 885 O O . GLU A 1 108 ? 15.399 2.760 -3.284 1.00 93.25 108 GLU A O 1
ATOM 890 N N . ILE A 1 109 ? 15.013 2.981 -5.481 1.00 90.62 109 ILE A N 1
ATOM 891 C CA . ILE A 1 109 ? 13.547 2.870 -5.371 1.00 90.62 109 ILE A CA 1
ATOM 892 C C . ILE A 1 109 ? 13.147 1.543 -4.718 1.00 90.62 109 ILE A C 1
ATOM 894 O O . ILE A 1 109 ? 12.300 1.513 -3.823 1.00 90.62 109 ILE A O 1
ATOM 898 N N . CYS A 1 110 ? 13.772 0.435 -5.125 1.00 88.81 110 CYS A N 1
ATOM 899 C CA . CYS A 1 110 ? 13.527 -0.859 -4.502 1.00 88.81 110 CYS A CA 1
ATOM 900 C C . CYS A 1 110 ? 13.886 -0.841 -3.011 1.00 88.81 110 CYS A C 1
ATOM 902 O O . CYS A 1 110 ? 13.132 -1.372 -2.197 1.00 88.81 110 CYS A O 1
ATOM 904 N N . HIS A 1 111 ? 15.024 -0.246 -2.649 1.00 91.44 111 HIS A N 1
ATOM 905 C CA . HIS A 1 111 ? 15.458 -0.158 -1.260 1.00 91.44 111 HIS A CA 1
ATOM 906 C C . HIS A 1 111 ? 14.449 0.614 -0.405 1.00 91.44 111 HIS A C 1
ATOM 908 O O . HIS A 1 111 ? 14.051 0.117 0.646 1.00 91.44 111 HIS A O 1
ATOM 914 N N . ILE A 1 112 ? 13.965 1.758 -0.896 1.00 93.38 112 ILE A N 1
ATOM 915 C CA . ILE A 1 112 ? 12.939 2.568 -0.226 1.00 93.38 112 ILE A CA 1
ATOM 916 C C . ILE A 1 112 ? 11.656 1.756 -0.011 1.00 93.38 112 ILE A C 1
ATOM 918 O O . ILE A 1 112 ? 11.135 1.710 1.103 1.00 93.38 112 ILE A O 1
ATOM 922 N N . ASN A 1 113 ? 11.162 1.066 -1.046 1.00 90.19 113 ASN A N 1
ATOM 923 C CA . ASN A 1 113 ? 9.945 0.254 -0.932 1.00 90.19 113 ASN A CA 1
ATOM 924 C C . ASN A 1 113 ? 10.105 -0.891 0.082 1.00 90.19 113 ASN A C 1
ATOM 926 O O . ASN A 1 113 ? 9.191 -1.167 0.856 1.00 90.19 113 ASN A O 1
ATOM 930 N N . VAL A 1 114 ? 11.272 -1.539 0.109 1.00 90.00 114 VAL A N 1
ATOM 931 C CA . VAL A 1 114 ? 11.578 -2.616 1.061 1.00 90.00 114 VAL A CA 1
ATOM 932 C C . VAL A 1 114 ? 11.702 -2.082 2.490 1.00 90.00 114 VAL A C 1
ATOM 934 O O . VAL A 1 114 ? 11.183 -2.700 3.417 1.00 90.00 114 VAL A O 1
ATOM 937 N N . GLN A 1 115 ? 12.341 -0.929 2.692 1.00 93.81 115 GLN A N 1
ATOM 938 C CA . GLN A 1 115 ? 12.418 -0.290 4.009 1.00 93.81 115 GLN A CA 1
ATOM 939 C C . GLN A 1 115 ? 11.031 0.091 4.534 1.00 93.81 115 GLN A C 1
ATOM 941 O O . GLN A 1 115 ? 10.716 -0.210 5.684 1.00 93.81 115 GLN A O 1
ATOM 946 N N . ALA A 1 116 ? 10.186 0.685 3.689 1.00 91.88 116 ALA A N 1
ATOM 947 C CA . ALA A 1 116 ? 8.812 1.022 4.048 1.00 91.88 116 ALA A CA 1
ATOM 948 C C . ALA A 1 116 ? 7.984 -0.227 4.399 1.00 91.88 116 ALA A C 1
ATOM 950 O O . ALA A 1 116 ? 7.224 -0.217 5.366 1.00 91.88 116 ALA A O 1
ATOM 951 N N . LEU A 1 117 ? 8.185 -1.334 3.674 1.00 88.56 117 LEU A N 1
ATOM 952 C CA . LEU A 1 117 ? 7.566 -2.619 4.000 1.00 88.56 117 LEU A CA 1
ATOM 953 C C . LEU A 1 117 ? 7.990 -3.128 5.386 1.00 88.56 117 LEU A C 1
ATOM 955 O O . LEU A 1 117 ? 7.135 -3.552 6.160 1.00 88.56 117 LEU A O 1
ATOM 959 N N . TYR A 1 118 ? 9.285 -3.082 5.714 1.00 89.88 118 TYR A N 1
ATOM 960 C CA . TYR A 1 118 ? 9.770 -3.509 7.031 1.00 89.88 118 TYR A CA 1
ATOM 961 C C . TYR A 1 118 ? 9.252 -2.622 8.163 1.00 89.88 118 TYR A C 1
ATOM 963 O O . TYR A 1 118 ? 8.869 -3.139 9.212 1.00 89.88 118 TYR A O 1
ATOM 971 N N . GLN A 1 119 ? 9.198 -1.308 7.942 1.00 90.25 119 GLN A N 1
ATOM 972 C CA . GLN A 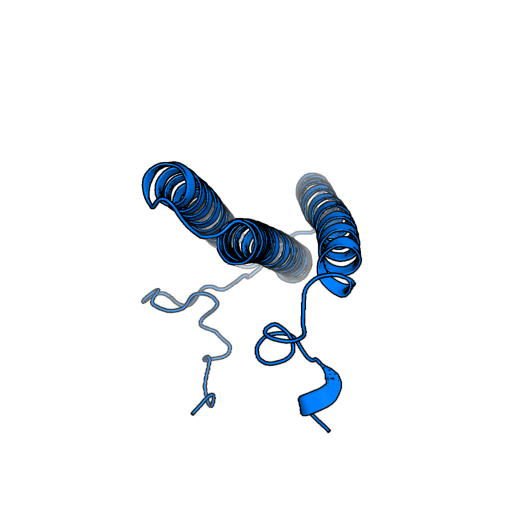1 119 ? 8.621 -0.370 8.899 1.00 90.25 119 GLN A CA 1
ATOM 973 C C . GLN A 1 119 ? 7.147 -0.706 9.168 1.00 90.25 119 GLN A C 1
ATOM 975 O O . GLN A 1 119 ? 6.759 -0.899 10.319 1.00 90.25 119 GLN A O 1
ATOM 980 N N . GLY A 1 120 ? 6.351 -0.887 8.109 1.00 88.50 120 GLY A N 1
ATOM 981 C CA . GLY A 1 120 ? 4.952 -1.292 8.239 1.00 88.50 120 GLY A CA 1
ATOM 982 C C . GLY A 1 120 ? 4.791 -2.647 8.938 1.00 88.50 120 GLY A C 1
ATOM 983 O O . GLY A 1 120 ? 3.928 -2.799 9.799 1.00 88.50 120 GLY A O 1
ATOM 984 N N . ALA A 1 121 ? 5.639 -3.632 8.629 1.00 86.38 121 ALA A N 1
ATOM 985 C CA . ALA A 1 121 ? 5.620 -4.933 9.300 1.00 86.38 121 ALA A CA 1
ATOM 986 C C . ALA A 1 121 ? 5.830 -4.812 10.817 1.00 86.38 121 ALA A C 1
ATOM 988 O O . ALA A 1 121 ? 5.105 -5.446 11.584 1.00 86.38 121 ALA A O 1
ATOM 989 N N . SER A 1 122 ? 6.760 -3.956 11.251 1.00 89.00 122 SER A N 1
ATOM 990 C CA . SER A 1 122 ? 6.984 -3.682 12.673 1.00 89.00 122 SER A CA 1
ATOM 991 C C . SER A 1 122 ? 5.778 -3.000 13.328 1.00 89.00 122 SER A C 1
ATOM 993 O O . SER A 1 122 ? 5.364 -3.389 14.420 1.00 89.00 122 SER A O 1
ATOM 995 N N . GLU A 1 123 ? 5.161 -2.029 12.654 1.00 89.88 123 GLU A N 1
ATOM 996 C CA . GLU A 1 123 ? 3.943 -1.372 13.142 1.00 89.88 123 GLU A CA 1
ATOM 997 C C . GLU A 1 123 ? 2.771 -2.349 13.271 1.00 89.88 123 GLU A C 1
ATOM 999 O O . GLU A 1 123 ? 2.036 -2.313 14.261 1.00 89.88 123 GLU A O 1
ATOM 1004 N N . MET A 1 124 ? 2.629 -3.269 12.313 1.00 86.38 124 MET A N 1
ATOM 1005 C CA . MET A 1 124 ? 1.580 -4.285 12.330 1.00 86.38 124 MET A CA 1
ATOM 1006 C C . MET A 1 124 ? 1.793 -5.262 13.482 1.00 86.38 124 MET A C 1
ATOM 1008 O O . MET A 1 124 ? 0.837 -5.645 14.156 1.00 86.38 124 MET A O 1
ATOM 1012 N N . GLU A 1 125 ? 3.043 -5.633 13.754 1.00 86.00 125 GLU A N 1
ATOM 1013 C CA . GLU A 1 125 ? 3.385 -6.468 14.900 1.00 86.00 125 GLU A CA 1
ATOM 1014 C C . GLU A 1 125 ? 3.024 -5.777 16.223 1.00 86.00 125 GLU A C 1
ATOM 1016 O O . GLU A 1 125 ? 2.375 -6.393 17.074 1.00 86.00 125 GLU A O 1
ATOM 1021 N N . MET A 1 126 ? 3.368 -4.494 16.381 1.00 87.06 126 MET A N 1
ATOM 1022 C CA . MET A 1 126 ? 3.004 -3.710 17.568 1.00 87.06 126 MET A CA 1
ATOM 1023 C C . MET A 1 126 ? 1.485 -3.617 17.750 1.00 87.06 126 MET A C 1
ATOM 1025 O O . MET A 1 126 ? 0.984 -3.818 18.858 1.00 87.06 126 MET A O 1
ATOM 1029 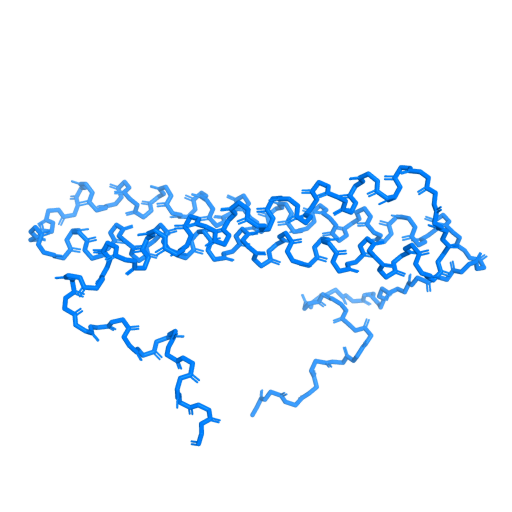N N . LEU A 1 127 ? 0.739 -3.368 16.670 1.00 83.44 127 LEU A N 1
ATOM 1030 C CA . LEU A 1 127 ? -0.722 -3.330 16.711 1.00 83.44 127 LEU A CA 1
ATOM 1031 C C . LEU A 1 127 ? -1.300 -4.695 17.114 1.00 83.44 127 LEU A C 1
ATOM 1033 O O . LEU A 1 127 ? -2.124 -4.775 18.023 1.00 83.44 127 LEU A O 1
ATOM 1037 N N . CYS A 1 128 ? -0.819 -5.785 16.511 1.00 80.25 128 CYS A N 1
ATOM 1038 C CA . CYS A 1 128 ? -1.232 -7.142 16.869 1.00 80.25 128 CYS A CA 1
ATOM 1039 C C . CYS A 1 128 ? -0.979 -7.448 18.351 1.00 80.25 128 CYS A C 1
ATOM 1041 O O . CYS A 1 128 ? -1.809 -8.088 18.994 1.00 80.25 128 CYS A O 1
ATOM 1043 N N . GLN A 1 129 ? 0.149 -6.999 18.913 1.00 81.94 129 GLN A N 1
ATOM 1044 C CA . GLN A 1 129 ? 0.454 -7.170 20.336 1.00 81.94 129 GLN A CA 1
ATOM 1045 C C . GLN A 1 129 ? -0.555 -6.432 21.228 1.00 81.94 129 GLN A C 1
ATOM 1047 O O . GLN A 1 129 ? -1.071 -7.033 22.167 1.00 81.94 129 GLN A O 1
ATOM 1052 N N . GLN A 1 130 ? -0.906 -5.186 20.893 1.00 77.31 130 GLN A N 1
ATOM 1053 C CA . GLN A 1 130 ? -1.928 -4.405 21.610 1.00 77.31 130 GLN A CA 1
ATOM 1054 C C . GLN A 1 130 ? -3.323 -5.045 21.526 1.00 77.31 130 GLN A C 1
ATOM 1056 O O . GLN A 1 130 ? -4.138 -4.913 22.437 1.00 77.31 130 GLN A O 1
ATOM 1061 N N . MET A 1 131 ? -3.601 -5.761 20.436 1.00 71.19 131 MET A N 1
ATOM 1062 C CA . MET A 1 131 ? -4.888 -6.409 20.197 1.00 71.19 131 MET A CA 1
ATOM 1063 C C . MET A 1 131 ? -5.040 -7.779 20.863 1.00 71.19 131 MET A C 1
ATOM 1065 O O . MET A 1 131 ? -6.172 -8.206 21.058 1.00 71.19 131 MET A O 1
ATOM 1069 N N . ARG A 1 132 ? -3.958 -8.456 21.280 1.00 63.78 132 ARG A N 1
ATOM 1070 C CA . ARG A 1 132 ? -4.057 -9.733 22.028 1.00 63.78 132 ARG A CA 1
ATOM 1071 C C . ARG A 1 132 ? -4.825 -9.598 23.345 1.00 63.78 132 ARG A C 1
ATOM 1073 O O . ARG A 1 132 ? -5.368 -10.582 23.836 1.00 63.78 132 ARG A O 1
ATOM 1080 N N . GLU A 1 133 ? -4.882 -8.393 23.903 1.00 57.38 133 GLU A N 1
ATOM 1081 C CA . GLU A 1 133 ? -5.642 -8.082 25.118 1.00 57.38 133 GLU A CA 1
ATOM 1082 C C . GLU A 1 133 ? -7.132 -7.793 24.837 1.00 57.38 133 GLU A C 1
ATOM 1084 O O . GLU A 1 133 ? -7.956 -7.799 25.754 1.00 57.38 133 GLU A O 1
ATOM 1089 N N . ALA A 1 134 ? -7.511 -7.584 23.571 1.00 54.31 134 ALA A N 1
ATOM 1090 C CA . ALA A 1 134 ? -8.883 -7.368 23.129 1.00 54.31 134 ALA A CA 1
ATOM 1091 C C . ALA A 1 134 ? -9.459 -8.673 22.541 1.00 54.31 134 ALA A C 1
ATOM 1093 O O . ALA A 1 134 ? -9.123 -9.061 21.433 1.00 54.31 134 ALA A O 1
ATOM 1094 N N . SER A 1 135 ? -10.305 -9.348 23.330 1.00 45.06 135 SER A N 1
ATOM 10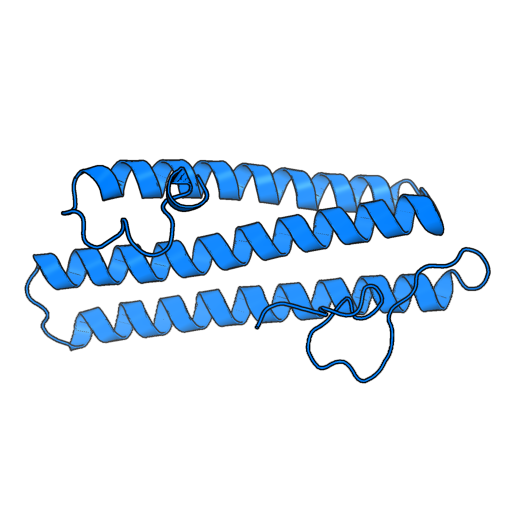95 C CA . SER A 1 135 ? -11.254 -10.446 23.021 1.00 45.06 135 SER A CA 1
ATOM 1096 C C . SER A 1 135 ? -11.322 -10.995 21.563 1.00 45.06 135 SER A C 1
ATOM 1098 O O . SER A 1 135 ? -11.423 -10.222 20.612 1.00 45.06 1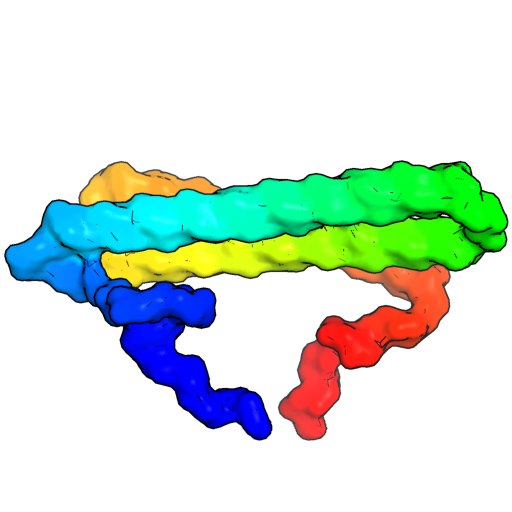35 SER A O 1
ATOM 1100 N N . PRO A 1 136 ? -11.430 -12.332 21.364 1.00 49.50 136 PRO A N 1
ATOM 1101 C CA . PRO A 1 136 ? -11.000 -13.095 20.174 1.00 49.50 136 PRO A CA 1
ATOM 1102 C C . PRO A 1 136 ? -11.845 -12.952 18.889 1.00 49.50 136 PRO A C 1
ATOM 1104 O O . PRO A 1 136 ? -11.792 -13.823 18.018 1.00 49.50 136 PRO A O 1
ATOM 1107 N N . GLY A 1 137 ? -12.604 -11.867 18.715 1.00 47.31 137 GLY A N 1
ATOM 1108 C CA . GLY A 1 137 ? -13.373 -11.604 17.488 1.00 47.31 137 GLY A CA 1
ATOM 1109 C C . GLY A 1 137 ? -12.511 -11.490 16.220 1.00 47.31 137 GLY A C 1
ATOM 1110 O O . GLY A 1 137 ? -13.025 -11.634 15.115 1.00 47.31 137 GLY A O 1
ATOM 1111 N N . PHE A 1 138 ? -11.196 -11.312 16.382 1.00 46.12 138 PHE A N 1
ATOM 1112 C CA . PHE A 1 138 ? -10.233 -11.095 15.302 1.00 46.12 138 PHE A CA 1
ATOM 1113 C C . PHE A 1 138 ? -9.580 -12.368 14.740 1.00 46.12 138 PHE A C 1
ATOM 1115 O O . PHE A 1 138 ? -8.880 -12.310 13.729 1.00 46.12 138 PHE A O 1
ATOM 1122 N N . HIS A 1 139 ? -9.810 -13.543 15.337 1.00 48.41 139 HIS A N 1
ATOM 1123 C CA . HIS A 1 139 ? -9.200 -14.790 14.845 1.00 48.41 139 HIS A CA 1
ATOM 1124 C C . HIS A 1 139 ? -9.800 -15.306 13.524 1.00 48.41 139 HIS A C 1
ATOM 1126 O O . HIS A 1 139 ? -9.436 -16.381 13.062 1.00 48.41 139 HIS A O 1
ATOM 1132 N N . ILE A 1 140 ? -10.730 -14.581 12.894 1.00 49.25 140 ILE A N 1
ATOM 1133 C CA . ILE A 1 140 ? -11.454 -15.093 11.723 1.00 49.25 140 ILE A CA 1
ATOM 1134 C C . ILE A 1 140 ? -10.897 -14.561 10.393 1.00 49.25 140 ILE A C 1
ATOM 1136 O O . ILE A 1 140 ? -10.952 -15.301 9.413 1.00 49.25 140 ILE A O 1
ATOM 1140 N N . MET A 1 141 ? -10.314 -13.354 10.338 1.00 43.62 141 MET A N 1
ATOM 1141 C CA . MET A 1 141 ? -9.776 -12.798 9.078 1.00 43.62 141 MET A CA 1
ATOM 1142 C C . MET A 1 141 ? -8.260 -12.957 8.895 1.00 43.62 141 MET A C 1
ATOM 1144 O O . MET A 1 141 ? -7.803 -12.973 7.756 1.00 43.62 141 MET A O 1
ATOM 1148 N N . PHE A 1 142 ? -7.483 -13.111 9.974 1.00 46.62 142 PHE A N 1
ATOM 1149 C CA . PHE A 1 142 ? -6.010 -13.056 9.914 1.00 46.62 142 PHE A CA 1
ATOM 1150 C C . PHE A 1 142 ? -5.300 -14.244 10.584 1.00 46.62 142 PHE A C 1
ATOM 1152 O O . PHE A 1 142 ? -4.090 -14.202 10.800 1.00 46.62 142 PHE A O 1
ATOM 1159 N N . ASP A 1 143 ? -6.027 -15.315 10.915 1.00 45.78 143 ASP A N 1
ATOM 1160 C CA . ASP A 1 143 ? -5.423 -16.535 11.455 1.00 45.78 143 ASP A CA 1
ATOM 1161 C C . ASP A 1 143 ? -4.779 -17.372 10.336 1.00 45.78 143 ASP A C 1
ATOM 1163 O O . ASP A 1 143 ? -5.452 -18.081 9.582 1.00 45.78 143 ASP A O 1
ATOM 1167 N N . ALA A 1 144 ? -3.449 -17.296 10.245 1.00 46.84 144 ALA A N 1
ATOM 1168 C CA . ALA A 1 144 ? -2.640 -18.094 9.327 1.00 46.84 144 ALA A CA 1
ATOM 1169 C C . ALA A 1 144 ? -2.724 -19.615 9.595 1.00 46.84 144 ALA A C 1
ATOM 1171 O O . ALA A 1 144 ? -2.344 -20.405 8.731 1.00 46.84 144 ALA A O 1
ATOM 1172 N N . GLY A 1 145 ? -3.239 -20.047 10.754 1.00 46.78 145 GLY A N 1
ATOM 1173 C CA . GLY A 1 145 ? -3.383 -21.455 11.136 1.00 46.78 145 GLY A CA 1
ATOM 1174 C C . GLY A 1 145 ? -4.529 -22.208 10.449 1.00 46.78 145 GLY A C 1
ATOM 1175 O O . GLY A 1 145 ? -4.575 -23.435 10.512 1.00 46.78 145 GLY A O 1
ATOM 1176 N N . ARG A 1 146 ? -5.439 -21.519 9.747 1.00 46.78 146 ARG A N 1
ATOM 1177 C CA . ARG A 1 146 ? -6.582 -22.152 9.054 1.00 46.78 146 ARG A CA 1
ATOM 1178 C C . ARG A 1 146 ? -6.267 -22.766 7.686 1.00 46.78 146 ARG A C 1
ATOM 1180 O O . ARG A 1 146 ? -7.165 -23.338 7.075 1.00 46.78 146 ARG A O 1
ATOM 1187 N N . VAL A 1 147 ? -5.029 -22.661 7.201 1.00 38.53 147 VAL A N 1
ATOM 1188 C CA . VAL A 1 147 ? -4.586 -23.289 5.936 1.00 38.53 147 VAL A CA 1
ATOM 1189 C C . VAL A 1 147 ? -3.853 -24.619 6.188 1.00 38.53 147 VAL A C 1
ATOM 1191 O O . VAL A 1 147 ? -3.010 -25.023 5.390 1.00 38.53 147 VAL A O 1
ATOM 1194 N N . SER A 1 148 ? -4.157 -25.297 7.300 1.00 37.81 148 SER A N 1
ATOM 1195 C CA . SER A 1 148 ? -3.702 -26.672 7.557 1.00 37.81 148 SER A CA 1
ATOM 1196 C C . SER A 1 148 ? -4.817 -27.689 7.361 1.00 37.81 148 SER A C 1
ATOM 1198 O O . SER A 1 148 ? -5.977 -27.365 7.702 1.00 37.81 148 SER A O 1
#

Foldseek 3Di:
DPPDPPPQCLDPPPPDRQDAAQVCLPSNVVSLVVLLVVLVVQLVVLVVVLVVQLVCLVVVPDDPLVNVVSNLVSVLSSLVSQLVSLVSNLVSLVVNCVHHNVDPVSVVSNVVSVVSNVVSVVVNVVSVVVCVVRDDPPCPPDPPVPVD

Sequence (148 aa):
MYSQLARDHWLPGSAQDIHFTRDDPQKSMENLTRIAQEKDEVAADALKLCAQALEFAENAAFPAALYRLWQNEWRGLALYCQLFTHAQKAFFTLHFAREVENSWSMREICHINVQALYQGASEMEMLCQQMREASPGFHIMFDAGRVS

pLDDT: mean 79.34, std 18.89, range [28.42, 95.75]